Protein AF-A0A524JC34-F1 (afdb_monomer_lite)

Radius of gyration: 16.38 Å; chains: 1; bounding box: 40×39×38 Å

Secondary structure (DSSP, 8-state):
---SSS-EEEEETTS-EEEEEETTEESB-TT--B--EEESEEEE-TT--EEEE-PPPP-PPPTTSSSEEEEEEESSGGGSSSTT-SSS-SSEEEEEEPPTTSSPP--S---

pLDDT: mean 93.24, std 6.38, range [59.12, 97.94]

Structure (mmCIF, N/CA/C/O backbone):
data_AF-A0A524JC34-F1
#
_entry.id   AF-A0A524JC34-F1
#
loop_
_atom_site.group_PDB
_atom_site.id
_atom_site.type_symbol
_atom_site.label_atom_id
_atom_site.label_alt_id
_atom_site.label_comp_id
_atom_site.label_asym_id
_atom_site.label_entity_id
_atom_site.label_seq_id
_atom_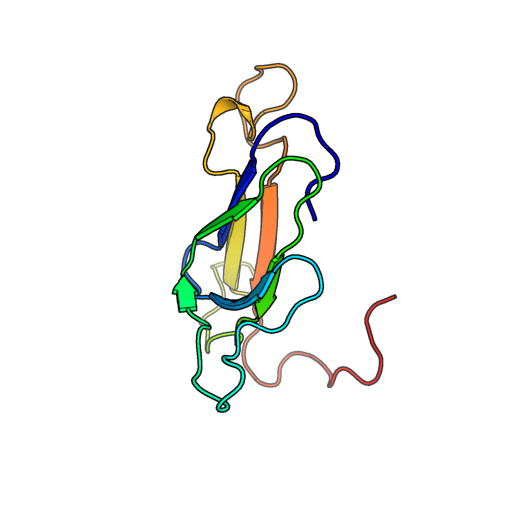site.pdbx_PDB_ins_code
_atom_site.Cartn_x
_atom_site.Cartn_y
_atom_site.Cartn_z
_atom_site.occupancy
_atom_site.B_iso_or_equiv
_atom_site.auth_seq_id
_atom_site.auth_comp_id
_atom_site.auth_asym_id
_atom_site.auth_atom_id
_atom_site.pdbx_PDB_model_num
ATOM 1 N N . MET A 1 1 ? 1.708 3.948 9.372 1.00 92.56 1 MET A N 1
ATOM 2 C CA . MET A 1 1 ? 1.751 5.054 10.356 1.00 92.56 1 MET A CA 1
ATOM 3 C C . MET A 1 1 ? 2.543 6.208 9.768 1.00 92.56 1 MET A C 1
ATOM 5 O O . MET A 1 1 ? 3.550 5.948 9.116 1.00 92.56 1 MET A O 1
ATOM 9 N N . ASN A 1 2 ? 2.094 7.446 9.966 1.00 95.88 2 ASN A N 1
ATOM 10 C CA . ASN A 1 2 ? 2.808 8.636 9.513 1.00 95.88 2 ASN A CA 1
ATOM 11 C C . ASN A 1 2 ? 3.506 9.328 10.691 1.00 95.88 2 ASN A C 1
ATOM 13 O O . ASN A 1 2 ? 2.864 9.901 11.564 1.00 95.88 2 ASN A O 1
ATOM 17 N N . LEU A 1 3 ? 4.837 9.276 10.684 1.00 95.81 3 LEU A N 1
ATOM 18 C CA . LEU A 1 3 ? 5.699 9.902 11.694 1.00 95.81 3 LEU A CA 1
ATOM 19 C C . LEU A 1 3 ? 6.262 11.260 11.239 1.00 95.81 3 LEU A C 1
ATOM 21 O O . LEU A 1 3 ? 7.097 11.847 11.922 1.00 95.81 3 LEU A O 1
ATOM 25 N N . GLY A 1 4 ? 5.864 11.729 10.055 1.00 94.56 4 GLY A N 1
ATOM 26 C CA . GLY A 1 4 ? 6.260 13.023 9.515 1.00 94.56 4 GLY A CA 1
ATOM 27 C C . GLY A 1 4 ? 5.372 14.167 10.004 1.00 94.56 4 GLY A C 1
ATOM 28 O O . GLY A 1 4 ? 4.511 14.002 10.862 1.00 94.56 4 GLY A O 1
ATOM 29 N N . PHE A 1 5 ? 5.580 15.341 9.410 1.00 95.12 5 PHE A N 1
ATOM 30 C CA . PHE A 1 5 ? 4.847 16.579 9.707 1.00 95.12 5 PHE A CA 1
ATOM 31 C C . PHE A 1 5 ? 3.878 16.994 8.587 1.00 95.12 5 PHE A C 1
ATOM 33 O O . PHE A 1 5 ? 3.209 18.017 8.693 1.00 95.12 5 PHE A O 1
ATOM 40 N N . GLU A 1 6 ? 3.786 16.201 7.517 1.00 94.56 6 GLU A N 1
ATOM 41 C CA . GLU A 1 6 ? 2.869 16.424 6.398 1.00 94.56 6 GLU A CA 1
ATOM 42 C C . GLU A 1 6 ? 1.998 15.196 6.157 1.00 94.56 6 GLU A C 1
ATOM 44 O O . GLU A 1 6 ? 2.436 14.063 6.381 1.00 94.56 6 GLU A O 1
ATOM 49 N N . GLU A 1 7 ? 0.793 15.417 5.639 1.00 96.19 7 GLU A N 1
ATOM 50 C CA . GLU A 1 7 ? -0.087 14.344 5.183 1.00 96.19 7 GLU A CA 1
ATOM 51 C C . GLU A 1 7 ? 0.572 13.535 4.058 1.00 96.19 7 GLU A C 1
ATOM 53 O O . GLU A 1 7 ? 1.153 14.086 3.119 1.00 96.19 7 GLU A O 1
ATOM 58 N N . GLN A 1 8 ? 0.461 12.210 4.145 1.00 96.81 8 GLN A N 1
ATOM 59 C CA . GLN A 1 8 ? 0.880 11.297 3.087 1.00 96.81 8 GLN A CA 1
ATOM 60 C C . GLN A 1 8 ? -0.341 10.562 2.538 1.00 96.81 8 GLN A C 1
ATOM 62 O O . GLN A 1 8 ? -1.174 10.072 3.297 1.00 96.81 8 GLN A O 1
ATOM 67 N N . THR A 1 9 ? -0.441 10.462 1.213 1.00 97.12 9 THR A N 1
ATOM 68 C CA . THR A 1 9 ? -1.520 9.730 0.540 1.00 97.12 9 THR A CA 1
ATOM 69 C C . THR A 1 9 ? -0.924 8.538 -0.193 1.00 97.12 9 THR A C 1
ATOM 71 O O . THR A 1 9 ? -0.380 8.686 -1.285 1.00 97.12 9 THR A O 1
ATOM 74 N N . MET A 1 10 ? -1.014 7.355 0.407 1.00 97.31 10 MET A N 1
ATOM 75 C CA . MET A 1 10 ? -0.440 6.115 -0.118 1.00 97.31 10 MET A CA 1
ATOM 76 C C . MET A 1 10 ? -1.452 5.384 -0.997 1.00 97.31 10 MET A C 1
ATOM 78 O O . MET A 1 10 ? -2.616 5.269 -0.622 1.00 97.31 10 MET A O 1
ATOM 82 N N . ARG A 1 11 ? -1.023 4.863 -2.148 1.00 97.38 11 ARG A N 1
ATOM 83 C CA . ARG A 1 11 ? -1.860 4.102 -3.080 1.00 97.38 11 ARG A CA 1
ATOM 84 C C . ARG A 1 11 ? -1.215 2.780 -3.463 1.00 97.38 11 ARG A C 1
ATOM 86 O O . ARG A 1 11 ? -0.065 2.775 -3.897 1.00 97.38 11 ARG A O 1
ATOM 93 N N . LEU A 1 12 ? -1.986 1.698 -3.386 1.00 97.75 12 LEU A N 1
ATOM 94 C CA . LEU A 1 12 ? -1.663 0.400 -3.974 1.00 97.75 12 LEU A CA 1
ATOM 95 C C . LEU A 1 12 ? -2.397 0.271 -5.311 1.00 97.75 12 LEU A C 1
ATOM 97 O O . LEU A 1 12 ? -3.603 0.052 -5.358 1.00 97.75 12 LEU A O 1
ATOM 101 N N . THR A 1 13 ? -1.694 0.449 -6.425 1.00 95.50 13 THR A N 1
ATOM 102 C CA . THR A 1 13 ? -2.359 0.423 -7.737 1.00 95.50 13 THR A CA 1
ATOM 103 C C . THR A 1 13 ? -2.658 -1.001 -8.172 1.00 95.50 13 THR A C 1
ATOM 105 O O . THR A 1 13 ? -1.759 -1.832 -8.222 1.00 95.50 13 THR A O 1
ATOM 108 N N . GLY A 1 14 ? -3.913 -1.258 -8.546 1.00 94.38 14 GLY A N 1
ATOM 109 C CA . GLY A 1 14 ? -4.357 -2.530 -9.124 1.00 94.38 14 GLY A CA 1
ATOM 110 C C . GLY A 1 14 ? -4.889 -3.553 -8.119 1.00 94.38 14 GLY A C 1
ATOM 111 O O . GLY A 1 14 ? -5.460 -4.549 -8.555 1.00 94.38 14 GLY A O 1
ATOM 112 N N . ILE A 1 15 ? -4.762 -3.308 -6.810 1.00 96.06 15 ILE A N 1
ATOM 113 C CA . ILE A 1 15 ? -5.320 -4.169 -5.760 1.00 96.06 15 ILE A CA 1
ATOM 114 C C . ILE A 1 15 ? -6.108 -3.293 -4.775 1.00 96.06 15 ILE A C 1
ATOM 116 O O . ILE A 1 15 ? -5.513 -2.415 -4.146 1.00 96.06 15 ILE A O 1
ATOM 120 N N . PRO A 1 16 ? -7.430 -3.497 -4.624 1.00 96.62 16 PRO A N 1
ATOM 121 C CA . PRO A 1 16 ? -8.193 -2.799 -3.602 1.00 96.62 16 PRO A CA 1
ATOM 122 C C . PRO A 1 16 ? -7.773 -3.280 -2.208 1.00 96.62 16 PRO A C 1
ATOM 124 O O . PRO A 1 16 ? -7.581 -4.473 -1.976 1.00 96.62 16 PRO A O 1
ATOM 127 N N . MET A 1 17 ? -7.666 -2.347 -1.270 1.00 97.88 17 MET A N 1
ATOM 128 C CA . MET A 1 17 ? -7.379 -2.618 0.133 1.00 97.88 17 MET A CA 1
ATOM 129 C C . MET A 1 17 ? -8.635 -2.399 0.974 1.00 97.88 17 MET A C 1
ATOM 131 O O . MET A 1 17 ? -9.397 -1.457 0.770 1.00 97.88 17 MET A O 1
ATOM 135 N N . HIS A 1 18 ? -8.833 -3.256 1.960 1.00 97.94 18 HIS A N 1
ATOM 136 C CA . HIS A 1 18 ? -9.822 -3.120 3.012 1.00 97.94 18 HIS A CA 1
ATOM 137 C C . HIS A 1 18 ? -9.218 -2.332 4.170 1.00 97.94 18 HIS A C 1
ATOM 139 O O . HIS A 1 18 ? -8.396 -2.846 4.925 1.00 97.94 18 HIS A O 1
ATOM 145 N N . LEU A 1 19 ? -9.592 -1.061 4.290 1.00 97.62 19 LEU A N 1
ATOM 146 C CA . LEU A 1 19 ? -9.228 -0.219 5.422 1.00 97.62 19 LEU A CA 1
ATOM 147 C C . LEU A 1 19 ? -10.080 -0.632 6.624 1.00 97.62 19 LEU A C 1
ATOM 149 O O . LEU A 1 19 ? -11.288 -0.391 6.629 1.00 97.62 19 LEU A O 1
ATOM 153 N N . VAL A 1 20 ? -9.445 -1.244 7.622 1.00 97.81 20 VAL A N 1
ATOM 154 C CA . VAL A 1 20 ? -10.106 -1.876 8.775 1.00 97.81 20 VAL A CA 1
ATOM 155 C C . VAL A 1 20 ? -9.868 -1.141 10.088 1.00 97.81 20 VAL A C 1
ATOM 157 O O . VAL A 1 20 ? -10.653 -1.306 11.018 1.00 97.81 20 VAL A O 1
ATOM 160 N N . GLY A 1 21 ? -8.822 -0.322 10.181 1.00 97.12 21 GLY A N 1
ATOM 161 C CA . GLY A 1 21 ? -8.467 0.375 11.413 1.00 97.12 21 GLY A CA 1
ATOM 162 C C . GLY A 1 21 ? -7.904 1.766 11.162 1.00 97.12 21 GLY A C 1
ATOM 163 O O . GLY A 1 21 ? -7.261 2.015 10.139 1.00 97.12 21 GLY A O 1
ATOM 164 N N . ARG A 1 22 ? -8.145 2.669 12.112 1.00 96.56 22 ARG A N 1
ATOM 165 C CA . ARG A 1 22 ? -7.479 3.971 12.216 1.00 96.56 22 ARG A CA 1
ATOM 166 C C . ARG A 1 22 ? -7.175 4.292 13.668 1.00 96.56 22 ARG A C 1
ATOM 168 O O . ARG A 1 22 ? -8.000 4.021 14.533 1.00 96.56 22 ARG A O 1
ATOM 175 N N . ASP A 1 23 ? -5.995 4.850 13.918 1.00 94.62 23 ASP A N 1
ATOM 176 C CA . ASP A 1 23 ? -5.560 5.321 15.241 1.00 94.62 23 ASP A CA 1
ATOM 177 C C . ASP A 1 23 ? -5.784 4.285 16.349 1.00 94.62 23 ASP A C 1
ATOM 179 O O . ASP A 1 23 ? -6.445 4.531 17.358 1.00 94.62 23 ASP A O 1
ATOM 183 N N . ALA A 1 24 ? -5.261 3.077 16.104 1.00 92.38 24 ALA A N 1
ATOM 184 C CA . ALA A 1 24 ? -5.394 1.900 16.968 1.00 92.38 24 ALA A CA 1
ATOM 185 C C . ALA A 1 24 ? -6.849 1.489 17.292 1.00 92.38 24 ALA A C 1
ATOM 187 O O . ALA A 1 24 ? -7.095 0.738 18.236 1.00 92.38 24 ALA A O 1
ATOM 188 N N . THR A 1 25 ? -7.819 1.955 16.503 1.00 94.06 25 THR A N 1
ATOM 189 C CA . THR A 1 25 ? -9.244 1.667 16.667 1.00 94.06 25 THR A CA 1
ATOM 190 C C . THR A 1 25 ? -9.771 0.918 15.450 1.00 94.06 25 THR A C 1
ATOM 192 O O . THR A 1 25 ? -9.581 1.340 14.308 1.00 94.06 25 THR A O 1
ATOM 195 N N . LEU A 1 26 ? -10.469 -0.195 15.689 1.00 95.44 26 LEU A N 1
ATOM 196 C CA . LEU A 1 26 ? -11.170 -0.925 14.634 1.00 95.44 26 LEU A CA 1
ATOM 197 C C . LEU A 1 26 ? -12.313 -0.061 14.082 1.00 95.44 26 LEU A C 1
ATOM 199 O O . LEU A 1 26 ? -13.087 0.508 14.852 1.00 95.44 26 LEU A O 1
ATOM 203 N N . LEU A 1 27 ? -12.465 -0.013 12.760 1.00 95.25 27 LEU A N 1
ATOM 204 C CA . LEU A 1 27 ? -13.559 0.682 12.080 1.00 95.25 27 LEU A CA 1
ATOM 205 C C . LEU A 1 27 ? -14.863 -0.112 12.208 1.00 95.25 27 LEU A C 1
ATOM 207 O O . LEU A 1 27 ? -15.374 -0.700 11.257 1.00 95.25 27 LEU A O 1
ATOM 211 N N . LYS A 1 28 ? -15.397 -0.138 13.425 1.00 96.31 28 LYS A N 1
ATOM 212 C CA . LYS A 1 28 ? -16.633 -0.815 13.791 1.00 96.31 28 LYS A CA 1
ATOM 213 C C . LYS A 1 28 ? -17.407 0.043 14.787 1.00 96.31 28 LYS A C 1
ATOM 215 O O . LYS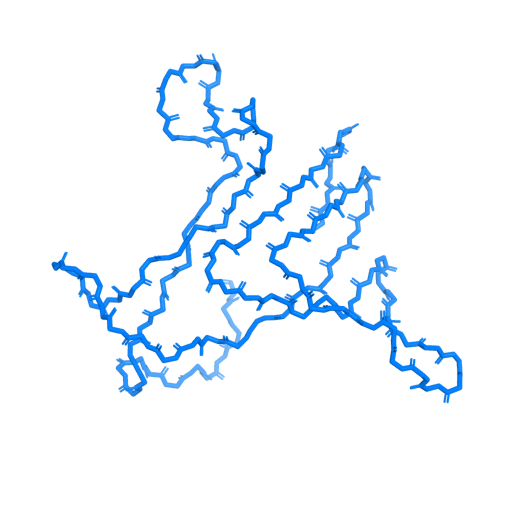 A 1 28 ? -16.850 0.525 15.772 1.00 96.31 28 LYS A O 1
ATOM 220 N N . GLY A 1 29 ? -18.693 0.236 14.523 1.00 92.00 29 GLY A N 1
ATOM 221 C CA . GLY A 1 29 ? -19.619 0.923 15.411 1.00 92.00 29 GLY A CA 1
ATOM 222 C C . GLY A 1 29 ? -19.788 0.187 16.740 1.00 92.00 29 GLY A C 1
ATOM 223 O O . GLY A 1 29 ? -19.519 -1.009 16.859 1.00 92.00 29 GLY A O 1
ATOM 224 N N . ARG A 1 30 ? -20.273 0.897 17.763 1.00 91.81 30 ARG A N 1
ATOM 225 C CA . ARG A 1 30 ? -20.547 0.307 19.090 1.00 91.81 30 ARG A CA 1
ATOM 226 C C . ARG A 1 30 ? -21.599 -0.806 19.048 1.00 91.81 30 ARG A C 1
ATOM 228 O O . ARG A 1 30 ? -21.603 -1.677 19.907 1.00 91.81 30 ARG A O 1
ATOM 235 N N . ASP A 1 31 ? -22.481 -0.748 18.061 1.00 94.94 31 ASP A N 1
ATOM 236 C CA . ASP A 1 31 ? -23.524 -1.724 17.746 1.00 94.94 31 ASP A CA 1
ATOM 237 C C . ASP A 1 31 ? -23.028 -2.876 16.851 1.00 94.94 31 ASP A C 1
ATOM 239 O O . ASP A 1 31 ? -23.801 -3.763 16.502 1.00 94.94 31 ASP A O 1
ATOM 243 N N . GLY A 1 32 ? -21.745 -2.875 16.480 1.00 93.50 32 GLY A N 1
ATOM 244 C CA . GLY A 1 32 ? -21.158 -3.851 15.570 1.00 93.50 32 GLY A CA 1
ATOM 245 C C . GLY A 1 32 ? -21.274 -3.489 14.089 1.00 93.50 32 GLY A C 1
ATOM 246 O O . GLY A 1 32 ? -20.787 -4.266 13.268 1.00 93.50 32 GLY A O 1
ATOM 247 N N . THR A 1 33 ? -21.857 -2.334 13.744 1.00 96.50 33 THR A N 1
ATOM 248 C CA . THR A 1 33 ? -21.943 -1.855 12.357 1.00 96.50 33 THR A CA 1
ATOM 249 C C . THR A 1 33 ? -20.551 -1.760 11.742 1.00 96.50 33 THR A C 1
ATOM 251 O O . THR A 1 33 ? -19.637 -1.193 12.340 1.00 96.50 33 THR A O 1
ATOM 254 N N . ASP A 1 34 ? -20.377 -2.318 10.549 1.00 95.69 34 ASP A N 1
ATOM 255 C CA . ASP A 1 34 ? -19.110 -2.244 9.831 1.00 95.69 34 ASP A CA 1
ATOM 256 C C . ASP A 1 34 ? -18.907 -0.832 9.259 1.00 95.69 34 ASP A C 1
ATOM 258 O O . ASP A 1 34 ? -19.727 -0.346 8.480 1.00 95.69 34 ASP A O 1
ATOM 262 N N . LEU A 1 35 ? -17.834 -0.161 9.683 1.00 96.69 35 LEU A N 1
ATOM 263 C CA . LEU A 1 35 ? -17.444 1.175 9.218 1.00 96.69 35 LEU A CA 1
ATOM 264 C C . LEU A 1 35 ? -16.171 1.129 8.363 1.00 96.69 35 LEU A C 1
ATOM 266 O O . LEU A 1 35 ? -15.608 2.172 8.020 1.00 96.69 35 LEU A O 1
ATOM 270 N N . SER A 1 36 ? -15.683 -0.071 8.060 1.00 97.00 36 SER A N 1
ATOM 271 C CA . SER A 1 36 ? -14.547 -0.276 7.178 1.00 97.00 36 SER A CA 1
ATOM 272 C C . SER A 1 36 ? -14.881 0.128 5.739 1.00 97.00 36 SER A C 1
ATOM 274 O O . SER A 1 36 ? -16.039 0.304 5.355 1.00 97.00 36 SER A O 1
ATOM 276 N N . SER A 1 37 ? -13.851 0.315 4.917 1.00 96.62 37 SER A N 1
ATOM 277 C CA . SER A 1 37 ? -14.042 0.706 3.517 1.00 96.62 37 SER A CA 1
ATOM 278 C C . SER A 1 37 ? -13.069 -0.007 2.593 1.00 96.62 37 SER A C 1
ATOM 280 O O . SER A 1 37 ? -11.948 -0.329 2.981 1.00 96.62 37 SER A O 1
ATOM 282 N N . ILE A 1 38 ? -13.500 -0.247 1.355 1.00 97.62 38 ILE A N 1
ATOM 283 C CA . ILE A 1 38 ? -12.638 -0.755 0.290 1.00 97.62 38 ILE A CA 1
ATOM 284 C C . ILE A 1 38 ? -12.108 0.436 -0.510 1.00 97.62 38 ILE A C 1
ATOM 286 O O . ILE A 1 38 ? -12.882 1.214 -1.065 1.00 97.62 38 ILE A O 1
ATOM 290 N N . THR A 1 39 ? -10.790 0.587 -0.568 1.00 96.94 39 THR A N 1
ATOM 291 C CA . THR A 1 39 ? -10.101 1.682 -1.255 1.00 96.94 39 THR A CA 1
ATOM 292 C C . THR A 1 39 ? -8.732 1.228 -1.746 1.00 96.94 39 THR A C 1
ATOM 294 O O . THR A 1 39 ? -8.083 0.393 -1.130 1.00 96.94 39 THR A O 1
ATOM 297 N N . ASP A 1 40 ? -8.245 1.790 -2.845 1.00 96.50 40 ASP A N 1
ATOM 298 C CA . ASP A 1 40 ? -6.858 1.593 -3.281 1.00 96.50 40 ASP A CA 1
ATOM 299 C C . ASP A 1 40 ? -5.909 2.663 -2.717 1.00 96.50 40 ASP A C 1
ATOM 301 O O . ASP A 1 40 ? -4.695 2.567 -2.883 1.00 96.50 40 ASP A O 1
ATOM 305 N N . THR A 1 41 ? -6.461 3.684 -2.054 1.00 96.75 41 THR A N 1
ATOM 306 C CA . THR A 1 41 ? -5.745 4.868 -1.585 1.00 96.75 41 THR A CA 1
ATOM 307 C C . THR A 1 41 ? -6.098 5.186 -0.132 1.00 96.75 41 THR A C 1
ATOM 309 O O . THR A 1 41 ? -7.274 5.242 0.233 1.00 96.75 41 THR A O 1
ATOM 312 N N . VAL A 1 42 ? -5.084 5.462 0.688 1.00 96.88 42 VAL A N 1
ATOM 313 C CA . VAL A 1 42 ? -5.211 5.816 2.106 1.00 96.88 42 VAL A CA 1
ATOM 314 C C . VAL A 1 42 ? -4.423 7.096 2.387 1.00 96.88 42 VAL A C 1
ATOM 316 O O . VAL A 1 42 ? -3.204 7.133 2.216 1.00 96.88 42 VAL A O 1
ATOM 319 N N . SER A 1 43 ? -5.125 8.137 2.831 1.00 96.75 43 SER A N 1
ATOM 320 C CA . SER A 1 43 ? -4.525 9.362 3.375 1.00 96.75 43 SER A CA 1
ATOM 321 C C . SER A 1 43 ? -4.300 9.209 4.878 1.00 96.75 43 SER A C 1
ATOM 323 O O . SER A 1 43 ? -5.158 8.657 5.573 1.00 96.75 43 SER A O 1
ATOM 325 N N . ILE A 1 44 ? -3.129 9.648 5.343 1.00 96.94 44 ILE A N 1
ATOM 326 C CA . ILE A 1 44 ? -2.668 9.539 6.730 1.00 96.94 44 ILE A CA 1
ATOM 327 C C . ILE A 1 44 ? -2.026 10.874 7.126 1.00 96.94 44 ILE A C 1
ATOM 329 O O . ILE A 1 44 ? -0.966 11.244 6.601 1.00 96.94 44 ILE A O 1
ATOM 333 N N . GLY A 1 45 ? -2.659 11.599 8.044 1.00 97.25 45 GLY A N 1
ATOM 334 C CA . GLY A 1 45 ? -2.162 12.850 8.610 1.00 97.25 45 GLY A CA 1
ATOM 335 C C . GLY A 1 45 ? -0.966 12.653 9.553 1.00 97.25 45 GLY A C 1
ATOM 336 O O . GLY A 1 45 ? -0.610 11.520 9.881 1.00 97.25 45 GLY A O 1
ATOM 337 N N . PRO A 1 46 ? -0.297 13.737 9.981 1.00 97.12 46 PRO A N 1
ATOM 338 C CA . PRO A 1 46 ? 0.797 13.664 10.951 1.00 97.12 46 PRO A CA 1
ATOM 339 C C . PRO A 1 46 ? 0.360 13.003 12.266 1.00 97.12 46 PRO A C 1
ATOM 341 O O . PRO A 1 46 ? -0.608 13.439 12.882 1.00 97.12 46 PRO A O 1
ATOM 344 N N . GLY A 1 47 ? 1.077 11.968 12.710 1.00 96.44 47 GLY A N 1
ATOM 345 C CA . GLY A 1 47 ? 0.761 11.227 13.937 1.00 96.44 47 GLY A CA 1
ATOM 346 C C . GLY A 1 47 ? -0.358 10.190 13.797 1.00 96.44 47 GLY A C 1
ATOM 347 O O . GLY A 1 47 ? -0.575 9.417 14.727 1.00 96.44 47 GLY A O 1
ATOM 348 N N . GLU A 1 48 ? -1.026 10.124 12.644 1.00 97.50 48 GLU A N 1
ATOM 349 C CA . GLU A 1 48 ? -2.095 9.159 12.404 1.00 97.50 48 GLU A CA 1
ATOM 350 C C . GLU A 1 48 ? -1.555 7.779 11.994 1.00 97.50 48 GLU A C 1
ATOM 352 O O . GLU A 1 48 ? -0.450 7.594 11.449 1.00 97.50 48 GLU A O 1
ATOM 357 N N . SER A 1 49 ? -2.391 6.770 12.211 1.00 97.12 49 SER A N 1
ATOM 358 C CA . SER A 1 49 ? -2.169 5.405 11.748 1.00 97.12 49 SER A CA 1
ATOM 359 C C . SER A 1 49 ? -3.402 4.846 11.050 1.00 97.12 49 SER A C 1
ATOM 361 O O . SER A 1 49 ? -4.537 5.223 11.330 1.00 97.12 49 SER A O 1
ATOM 363 N N . ALA A 1 50 ? -3.161 3.939 10.112 1.00 97.25 50 ALA A N 1
ATOM 364 C CA . ALA A 1 50 ? -4.195 3.257 9.361 1.00 97.25 50 ALA A CA 1
ATOM 365 C C . ALA A 1 50 ? -3.760 1.811 9.141 1.00 97.25 50 ALA A C 1
ATOM 367 O O . ALA A 1 50 ? -2.610 1.575 8.757 1.00 97.25 50 ALA A O 1
ATOM 368 N N . ASP A 1 51 ? -4.698 0.891 9.341 1.00 97.25 51 ASP A N 1
ATOM 369 C CA . ASP A 1 51 ? -4.525 -0.533 9.090 1.00 97.25 51 ASP A CA 1
ATOM 370 C C . ASP A 1 51 ? -5.373 -0.915 7.880 1.00 97.25 51 ASP A C 1
ATOM 372 O O . ASP A 1 51 ? -6.603 -0.795 7.893 1.00 97.25 51 ASP A O 1
ATOM 376 N N . ALA A 1 52 ? -4.701 -1.352 6.817 1.00 96.75 52 ALA A N 1
ATOM 377 C CA . ALA A 1 52 ? -5.323 -1.765 5.571 1.00 96.75 52 ALA A CA 1
ATOM 378 C C . ALA A 1 52 ? -4.852 -3.172 5.201 1.00 96.75 52 ALA A C 1
ATOM 380 O O . ALA A 1 52 ? -3.660 -3.473 5.247 1.00 96.75 52 ALA A O 1
ATOM 381 N N . ILE A 1 53 ? -5.798 -4.028 4.832 1.00 96.69 53 ILE A N 1
ATOM 382 C CA . ILE A 1 53 ? -5.563 -5.428 4.480 1.00 96.69 53 ILE A CA 1
ATOM 383 C C . ILE A 1 53 ? -5.945 -5.609 3.018 1.00 96.69 53 ILE A C 1
ATOM 385 O O . ILE A 1 53 ? -6.990 -5.136 2.592 1.00 96.69 53 ILE A O 1
ATOM 389 N N . PHE A 1 54 ? -5.143 -6.319 2.238 1.00 96.50 54 PHE A N 1
ATOM 390 C CA . PHE A 1 54 ? -5.563 -6.771 0.917 1.00 96.50 54 PHE A CA 1
ATOM 391 C C . PHE A 1 54 ? -5.423 -8.283 0.820 1.00 96.50 54 PHE A C 1
ATOM 393 O O . PHE A 1 54 ? -4.573 -8.890 1.470 1.00 96.50 54 PHE A O 1
ATOM 400 N N . VAL A 1 55 ? -6.261 -8.882 -0.018 1.00 95.38 55 VAL A N 1
ATOM 401 C CA . VAL A 1 55 ? -6.102 -10.273 -0.433 1.00 95.38 55 VAL A CA 1
ATOM 402 C C . VAL A 1 55 ? -5.312 -10.259 -1.731 1.00 95.38 55 VAL A C 1
ATOM 404 O O . VAL A 1 55 ? -5.677 -9.550 -2.671 1.00 95.38 55 VAL A O 1
ATOM 407 N N . ALA A 1 56 ? -4.207 -11.002 -1.773 1.00 94.06 56 ALA A N 1
ATOM 408 C CA . ALA A 1 56 ? -3.422 -11.140 -2.990 1.00 94.06 56 ALA A CA 1
ATOM 409 C C . ALA A 1 56 ? -4.301 -11.766 -4.093 1.00 94.06 56 ALA A C 1
ATOM 411 O O . ALA A 1 56 ? -4.869 -12.836 -3.863 1.00 94.06 56 ALA A O 1
ATOM 412 N N . PRO A 1 57 ? -4.468 -11.108 -5.255 1.00 94.75 57 PRO A N 1
ATOM 413 C CA . PRO A 1 57 ? -5.296 -11.646 -6.325 1.00 94.75 57 PRO A CA 1
ATOM 414 C C . PRO A 1 57 ? -4.594 -12.808 -7.032 1.00 94.75 57 PRO A C 1
ATOM 416 O O . PRO A 1 57 ? -3.368 -12.920 -6.998 1.00 94.75 57 PRO A O 1
ATOM 419 N N . ASP A 1 58 ? -5.363 -13.613 -7.762 1.00 95.12 58 ASP A N 1
ATOM 420 C CA . ASP A 1 58 ? -4.792 -14.514 -8.761 1.00 95.12 58 ASP A CA 1
ATOM 421 C C . ASP A 1 58 ? -4.145 -13.695 -9.884 1.00 95.12 58 ASP A C 1
ATOM 423 O O . ASP A 1 58 ? -4.737 -12.753 -10.424 1.00 95.12 58 ASP A O 1
ATOM 427 N N . VAL A 1 59 ? -2.908 -14.042 -10.243 1.00 96.06 59 VAL A N 1
ATOM 428 C CA . VAL A 1 59 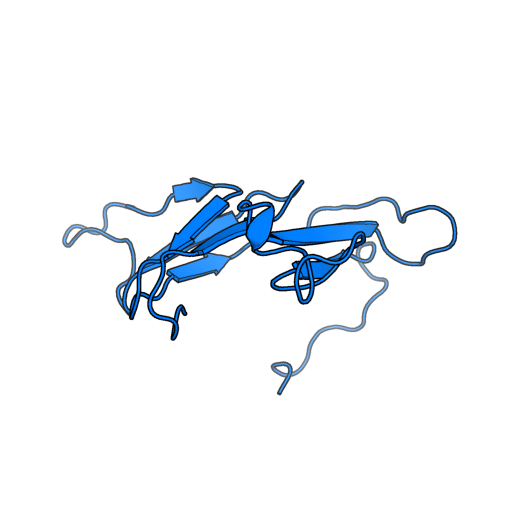? -2.112 -13.269 -11.200 1.00 96.06 59 VAL A CA 1
ATOM 429 C C . VAL A 1 59 ? -1.433 -14.140 -12.243 1.00 96.06 59 VAL A C 1
ATOM 431 O O . VAL A 1 59 ? -0.979 -15.250 -11.978 1.00 96.06 59 VAL A O 1
ATOM 434 N N . THR A 1 60 ? -1.294 -13.574 -13.438 1.00 96.00 60 THR A N 1
ATOM 435 C CA . THR A 1 60 ? -0.295 -14.006 -14.417 1.00 96.00 60 THR A CA 1
ATOM 436 C C . THR A 1 60 ? 0.982 -13.195 -14.187 1.00 96.00 60 THR A C 1
ATOM 438 O O . THR A 1 60 ? 0.870 -11.967 -14.111 1.00 96.00 60 THR A O 1
ATOM 441 N N . PRO A 1 61 ? 2.162 -13.831 -14.062 1.00 96.88 61 PRO A N 1
ATOM 442 C CA . PRO A 1 61 ? 3.424 -13.121 -13.891 1.00 96.88 61 PRO A CA 1
ATOM 443 C C . PRO A 1 61 ? 3.723 -12.142 -15.026 1.00 96.88 61 PRO A C 1
ATOM 445 O O . PRO A 1 61 ? 3.346 -12.375 -16.177 1.00 96.88 61 PRO A O 1
ATOM 448 N N . ASP A 1 62 ? 4.444 -11.072 -14.702 1.00 95.94 62 ASP A N 1
ATOM 449 C CA . ASP A 1 62 ? 4.971 -10.162 -15.714 1.00 95.94 62 ASP A CA 1
ATOM 450 C C . ASP A 1 62 ? 6.088 -10.850 -16.516 1.00 95.94 62 ASP A C 1
ATOM 452 O O . ASP A 1 62 ? 6.791 -11.735 -16.021 1.00 95.94 62 ASP A O 1
ATOM 456 N N . ALA A 1 63 ? 6.271 -10.442 -17.774 1.00 95.38 63 ALA A N 1
ATOM 457 C CA . ALA A 1 63 ? 7.266 -11.050 -18.652 1.00 95.38 63 ALA A CA 1
ATOM 458 C C . ALA A 1 63 ? 8.679 -10.982 -18.042 1.00 95.38 63 ALA A C 1
ATOM 460 O O . ALA A 1 63 ? 9.176 -9.905 -17.716 1.00 95.38 63 ALA A O 1
ATOM 461 N N . GLY A 1 64 ? 9.329 -12.143 -17.918 1.00 93.56 64 GLY A N 1
ATOM 462 C CA . GLY A 1 64 ? 10.672 -12.265 -17.345 1.00 93.56 64 GLY A CA 1
ATOM 463 C C . GLY A 1 64 ? 10.723 -12.361 -15.815 1.00 93.56 64 GLY A C 1
ATOM 464 O O . GLY A 1 64 ? 11.817 -12.492 -15.270 1.00 93.56 64 GLY A O 1
ATOM 465 N N . PHE A 1 65 ? 9.579 -12.352 -15.125 1.00 94.06 65 PHE A N 1
ATOM 466 C CA . PHE A 1 65 ? 9.489 -12.498 -13.671 1.00 94.06 65 PHE A CA 1
ATOM 467 C C . PHE A 1 65 ? 8.673 -13.738 -13.276 1.00 94.06 65 PHE A C 1
ATOM 469 O O . PHE A 1 65 ? 7.830 -14.222 -14.027 1.00 94.06 65 PHE A O 1
ATOM 476 N N . GLY A 1 66 ? 8.911 -14.253 -12.065 1.00 95.56 66 GLY A N 1
ATOM 477 C CA . GLY A 1 66 ? 8.089 -15.309 -11.450 1.00 95.56 66 GLY A CA 1
ATOM 478 C C . GLY A 1 66 ? 6.841 -14.784 -10.728 1.00 95.56 66 GLY A C 1
ATOM 479 O O . GLY A 1 66 ? 6.118 -15.555 -10.104 1.00 95.56 66 GLY A O 1
ATOM 480 N N . TYR A 1 67 ? 6.606 -13.473 -10.785 1.00 96.69 67 TYR A N 1
ATOM 481 C CA . TYR A 1 67 ? 5.564 -12.756 -10.058 1.00 96.69 67 TYR A CA 1
ATOM 482 C C . TYR A 1 67 ? 4.963 -11.648 -10.926 1.00 96.69 67 TYR A C 1
ATOM 484 O O . TYR A 1 67 ? 5.535 -11.246 -11.940 1.00 96.69 67 TYR A O 1
ATOM 492 N N . LYS A 1 68 ? 3.811 -11.129 -10.502 1.00 97.44 68 LYS A N 1
ATOM 493 C CA . LYS A 1 68 ? 3.232 -9.881 -10.994 1.00 97.44 68 LYS A CA 1
ATOM 494 C C . LYS A 1 68 ? 3.566 -8.740 -10.043 1.00 97.44 68 LYS A C 1
ATOM 496 O O . LYS A 1 68 ? 3.430 -8.881 -8.824 1.00 97.44 68 LYS A O 1
ATOM 501 N N . LYS A 1 69 ? 4.011 -7.617 -10.595 1.00 96.62 69 LYS A N 1
ATOM 502 C CA . LYS A 1 69 ? 4.423 -6.432 -9.850 1.00 96.62 69 LYS A CA 1
ATOM 503 C C . LYS A 1 69 ? 3.268 -5.441 -9.713 1.00 96.62 69 LYS A C 1
ATOM 505 O O . LYS A 1 69 ? 2.636 -5.058 -10.694 1.00 96.62 69 LYS A O 1
ATOM 510 N N . PHE A 1 70 ? 3.057 -4.960 -8.495 1.00 96.81 70 PHE A N 1
ATOM 511 C CA . PHE A 1 70 ? 2.164 -3.846 -8.186 1.00 96.81 70 PHE A CA 1
ATOM 512 C C . PHE A 1 70 ? 2.936 -2.769 -7.431 1.00 96.81 70 PHE A C 1
ATOM 514 O O . PHE A 1 70 ? 3.865 -3.074 -6.687 1.00 96.81 7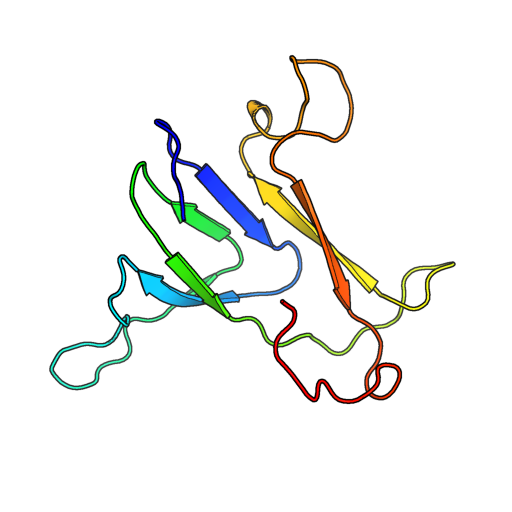0 PHE A O 1
ATOM 521 N N . PHE A 1 71 ? 2.553 -1.506 -7.598 1.00 96.12 71 PHE A N 1
ATOM 522 C CA . PHE A 1 71 ? 3.207 -0.398 -6.904 1.00 96.12 71 PHE A CA 1
ATOM 523 C C . PHE A 1 71 ? 2.398 0.053 -5.696 1.00 96.12 71 PHE A C 1
ATOM 525 O O . PHE A 1 71 ? 1.207 0.351 -5.823 1.00 96.12 71 PHE A O 1
ATOM 532 N N . LEU A 1 72 ? 3.085 0.177 -4.560 1.00 96.38 72 LEU A N 1
ATOM 533 C CA . LEU A 1 72 ? 2.626 0.901 -3.381 1.00 96.38 72 LEU A CA 1
ATOM 534 C C . LEU A 1 72 ? 3.437 2.192 -3.269 1.00 96.38 72 LEU A C 1
ATOM 536 O O . LEU A 1 72 ? 4.642 2.153 -3.034 1.00 96.38 72 LEU A O 1
ATOM 540 N N . TYR A 1 73 ? 2.802 3.344 -3.453 1.00 96.62 73 TYR A N 1
ATOM 541 C CA . TYR A 1 73 ? 3.525 4.612 -3.545 1.00 96.62 73 TYR A CA 1
ATOM 542 C C . TYR A 1 73 ? 2.703 5.798 -3.059 1.00 96.62 73 TYR A C 1
ATOM 544 O O . TYR A 1 73 ? 1.477 5.733 -2.971 1.00 96.62 73 TYR A O 1
ATOM 552 N N . ASN A 1 74 ? 3.375 6.905 -2.762 1.00 96.19 74 ASN A N 1
ATOM 553 C CA . ASN A 1 74 ? 2.705 8.156 -2.449 1.00 96.19 74 ASN A CA 1
ATOM 554 C C . ASN A 1 74 ? 2.155 8.816 -3.723 1.00 96.19 74 ASN A C 1
ATOM 556 O O . ASN A 1 74 ? 2.890 9.058 -4.676 1.00 96.19 74 ASN A O 1
ATOM 560 N N . ARG A 1 75 ? 0.866 9.162 -3.747 1.00 94.25 75 ARG A N 1
ATOM 561 C CA . ARG A 1 75 ? 0.238 9.848 -4.889 1.00 94.25 75 ARG A CA 1
ATOM 562 C C . ARG A 1 75 ? 0.781 11.249 -5.153 1.00 94.25 75 ARG A C 1
ATOM 564 O O . ARG A 1 75 ? 0.589 11.760 -6.254 1.00 94.25 75 ARG A O 1
ATOM 571 N N . ASN A 1 76 ? 1.419 11.885 -4.177 1.00 90.62 76 ASN A N 1
ATOM 572 C CA . ASN A 1 76 ? 2.050 13.178 -4.371 1.00 90.62 76 ASN A CA 1
ATOM 573 C C . ASN A 1 76 ? 3.337 13.010 -5.196 1.00 90.62 76 ASN A C 1
ATOM 575 O O . ASN A 1 76 ? 4.306 12.412 -4.732 1.00 90.62 76 ASN A O 1
ATOM 579 N N . ALA A 1 77 ? 3.362 13.586 -6.402 1.00 85.88 77 ALA A N 1
ATOM 580 C CA . ALA A 1 77 ? 4.500 13.503 -7.320 1.00 85.88 77 ALA A CA 1
ATOM 581 C C . ALA A 1 77 ? 5.815 14.041 -6.715 1.00 85.88 77 ALA A C 1
ATOM 583 O O . ALA A 1 77 ? 6.897 13.551 -7.030 1.00 85.88 77 ALA A O 1
ATOM 584 N N . ASN A 1 78 ? 5.733 14.993 -5.781 1.00 87.25 78 ASN A N 1
ATOM 585 C CA . ASN A 1 78 ? 6.905 15.530 -5.083 1.00 87.25 78 ASN A CA 1
ATOM 586 C C . ASN A 1 78 ? 7.473 14.560 -4.032 1.00 87.25 78 ASN A C 1
ATOM 588 O O . ASN A 1 78 ? 8.546 14.800 -3.485 1.00 87.25 78 ASN A O 1
ATOM 592 N N . ARG A 1 79 ? 6.750 13.478 -3.719 1.00 88.25 79 ARG A N 1
ATOM 593 C CA . ARG A 1 79 ? 7.122 12.458 -2.728 1.00 88.25 79 ARG A CA 1
ATOM 594 C C . ARG A 1 79 ? 7.641 11.169 -3.356 1.00 88.25 79 ARG A C 1
ATOM 596 O O . ARG A 1 79 ? 8.000 10.262 -2.614 1.00 88.25 79 ARG A O 1
ATOM 603 N N . ILE A 1 80 ? 7.710 11.096 -4.685 1.00 89.75 80 ILE A N 1
ATOM 604 C CA . ILE A 1 80 ? 8.184 9.922 -5.439 1.00 89.75 80 ILE A CA 1
ATOM 605 C C . ILE A 1 80 ? 9.514 10.170 -6.166 1.00 89.75 80 ILE A C 1
ATOM 607 O O . ILE A 1 80 ? 9.841 9.478 -7.128 1.00 89.75 80 ILE A O 1
ATOM 611 N N . SER A 1 81 ? 10.283 11.162 -5.716 1.00 88.06 81 SER A N 1
ATOM 612 C CA . SER A 1 81 ? 11.624 11.470 -6.214 1.00 88.06 81 SER A CA 1
ATOM 613 C C . SER A 1 81 ? 12.591 11.708 -5.055 1.00 88.06 81 SER A C 1
ATOM 615 O O . SER A 1 81 ? 12.184 11.964 -3.920 1.00 88.06 81 SER A O 1
ATOM 617 N N . ASN A 1 82 ? 13.891 11.621 -5.337 1.00 84.75 82 ASN A N 1
ATOM 618 C CA . ASN A 1 82 ? 14.949 11.889 -4.366 1.00 84.75 82 ASN A CA 1
ATOM 619 C C . ASN A 1 82 ? 15.607 13.233 -4.702 1.00 84.75 82 ASN A C 1
ATOM 621 O O . ASN A 1 82 ? 16.241 13.368 -5.746 1.00 84.75 82 ASN A O 1
ATOM 625 N N . GLY A 1 83 ? 15.442 14.239 -3.838 1.00 80.75 83 GLY A N 1
ATOM 626 C CA . GLY A 1 83 ? 16.087 15.550 -4.009 1.00 80.75 83 GLY A CA 1
ATOM 627 C C . GLY A 1 83 ? 15.668 16.322 -5.269 1.00 80.75 83 GLY A C 1
ATOM 628 O O . GLY A 1 83 ? 16.450 17.123 -5.769 1.00 80.75 83 GLY A O 1
ATOM 629 N N . GLY A 1 84 ? 14.471 16.064 -5.813 1.00 72.50 84 GLY A N 1
ATOM 630 C CA . GLY A 1 84 ? 13.977 16.715 -7.036 1.00 72.50 84 GLY A CA 1
ATOM 631 C C . GLY A 1 84 ? 14.616 16.213 -8.337 1.00 72.50 84 GLY A C 1
ATOM 632 O O . GLY A 1 84 ? 14.331 16.760 -9.401 1.00 72.50 84 GLY A O 1
ATOM 633 N N . ALA A 1 85 ? 15.459 15.178 -8.274 1.00 73.00 85 ALA A N 1
ATOM 634 C CA . ALA A 1 85 ? 16.020 14.534 -9.455 1.00 73.00 85 ALA A CA 1
ATOM 635 C C . ALA A 1 85 ? 14.948 13.730 -10.224 1.00 73.00 85 ALA A C 1
ATOM 637 O O . ALA A 1 85 ? 14.005 13.219 -9.612 1.00 73.00 85 ALA A O 1
ATOM 638 N N . PRO A 1 86 ? 15.081 13.583 -11.556 1.00 71.75 86 PRO A N 1
ATOM 639 C CA . PRO A 1 86 ? 14.193 12.732 -12.340 1.00 71.75 86 PRO A CA 1
ATOM 640 C C . PRO A 1 86 ? 14.381 11.249 -11.983 1.00 71.75 86 PRO A C 1
ATOM 642 O O . PRO A 1 86 ? 15.493 10.806 -11.700 1.00 71.75 86 PRO A O 1
ATOM 645 N N . GLY A 1 87 ? 13.297 10.474 -12.056 1.00 75.31 87 GLY A N 1
ATOM 646 C CA . GLY A 1 87 ? 13.294 9.028 -11.807 1.00 75.31 87 GLY A CA 1
ATOM 647 C C . GLY A 1 87 ? 12.447 8.614 -10.602 1.00 75.31 87 GLY A C 1
ATOM 648 O O . GLY A 1 87 ? 11.913 9.456 -9.882 1.00 75.31 87 GLY A O 1
ATOM 649 N N . TYR A 1 88 ? 12.310 7.300 -10.409 1.00 81.75 88 TYR A N 1
ATOM 650 C CA . TYR A 1 88 ? 11.602 6.723 -9.266 1.00 81.75 88 TYR A CA 1
ATOM 651 C C . TYR A 1 88 ? 12.442 6.836 -7.989 1.00 81.75 88 TYR A C 1
ATOM 653 O O . TYR A 1 88 ? 13.624 6.492 -7.976 1.00 81.75 88 TYR A O 1
ATOM 661 N N . GLY A 1 89 ? 11.823 7.299 -6.908 1.00 87.38 89 GLY A N 1
ATOM 662 C CA . GLY A 1 89 ? 12.445 7.420 -5.595 1.00 87.38 89 GLY A CA 1
ATOM 663 C C . GLY A 1 89 ? 11.424 7.743 -4.508 1.00 87.38 89 GLY A C 1
ATOM 664 O O . GLY A 1 89 ? 10.222 7.553 -4.692 1.00 87.38 89 GLY A O 1
ATOM 665 N N . GLY A 1 90 ? 11.899 8.256 -3.376 1.00 92.94 90 GLY A N 1
ATOM 666 C CA . GLY A 1 90 ? 11.046 8.687 -2.274 1.00 92.94 90 GLY A CA 1
ATOM 667 C C . GLY A 1 90 ? 10.182 7.565 -1.686 1.00 92.94 90 GLY A C 1
ATOM 668 O O . GLY A 1 90 ? 10.641 6.448 -1.459 1.00 92.94 90 GLY A O 1
ATOM 669 N N . GLN A 1 91 ? 8.923 7.885 -1.395 1.00 94.62 91 GLN A N 1
ATOM 670 C CA . GLN A 1 91 ? 7.957 6.985 -0.767 1.00 94.62 91 GLN A CA 1
ATOM 671 C C . GLN A 1 91 ? 7.280 6.088 -1.809 1.00 94.62 91 GLN A C 1
ATOM 673 O O . GLN A 1 91 ? 6.127 6.300 -2.194 1.00 94.62 91 GLN A O 1
ATOM 678 N N . MET A 1 92 ? 8.012 5.078 -2.267 1.00 94.88 92 MET A N 1
ATOM 679 C CA . MET A 1 92 ? 7.551 4.080 -3.227 1.00 94.88 92 MET A CA 1
ATOM 680 C C . MET A 1 92 ? 8.185 2.722 -2.926 1.00 94.88 92 MET A C 1
ATOM 682 O O . MET A 1 92 ? 9.352 2.636 -2.559 1.00 94.88 92 MET A O 1
ATOM 686 N N . THR A 1 93 ? 7.410 1.660 -3.110 1.00 95.12 93 THR A N 1
ATOM 687 C CA . THR A 1 93 ? 7.870 0.274 -3.070 1.00 95.12 93 THR A CA 1
ATOM 688 C C . THR A 1 93 ? 7.006 -0.598 -3.983 1.00 95.12 93 THR A C 1
ATOM 690 O O . THR A 1 93 ? 6.037 -0.137 -4.599 1.00 95.12 93 THR A O 1
ATOM 693 N N . GLU A 1 94 ? 7.363 -1.871 -4.082 1.00 95.75 94 GLU A N 1
ATOM 694 C CA . GLU A 1 94 ? 6.688 -2.861 -4.905 1.00 95.75 94 GLU A CA 1
ATOM 695 C C . GLU A 1 94 ? 6.056 -3.948 -4.032 1.00 95.75 94 GLU A C 1
ATOM 697 O O . GLU A 1 94 ? 6.618 -4.378 -3.026 1.00 95.75 94 GLU A O 1
ATOM 702 N N . VAL A 1 95 ? 4.889 -4.417 -4.456 1.00 96.44 95 VAL A N 1
ATOM 703 C CA . VAL A 1 95 ? 4.263 -5.646 -3.976 1.00 96.44 95 VAL A CA 1
ATOM 704 C C . VAL A 1 95 ? 4.410 -6.677 -5.086 1.00 96.44 95 VAL A C 1
ATOM 706 O O . VAL A 1 95 ? 3.950 -6.462 -6.210 1.00 96.44 95 VAL A O 1
ATOM 709 N N . HIS A 1 96 ? 5.075 -7.790 -4.789 1.00 96.56 96 HIS A N 1
ATOM 710 C CA . HIS A 1 96 ? 5.249 -8.900 -5.725 1.00 96.56 96 HIS A CA 1
ATOM 711 C C . HIS A 1 96 ? 4.271 -10.007 -5.365 1.00 96.56 96 HIS A C 1
ATOM 713 O O . HIS A 1 96 ? 4.387 -10.626 -4.308 1.00 96.56 96 HIS A O 1
ATOM 719 N N . VAL A 1 97 ? 3.303 -10.254 -6.243 1.00 96.62 97 VAL A N 1
ATOM 720 C CA . VAL A 1 97 ? 2.334 -11.336 -6.070 1.00 96.62 97 VAL A CA 1
ATOM 721 C C . VAL A 1 97 ? 2.749 -12.495 -6.956 1.00 96.62 97 VAL A C 1
ATOM 723 O O . VAL A 1 97 ? 2.879 -12.345 -8.170 1.00 96.62 97 VAL A O 1
ATOM 72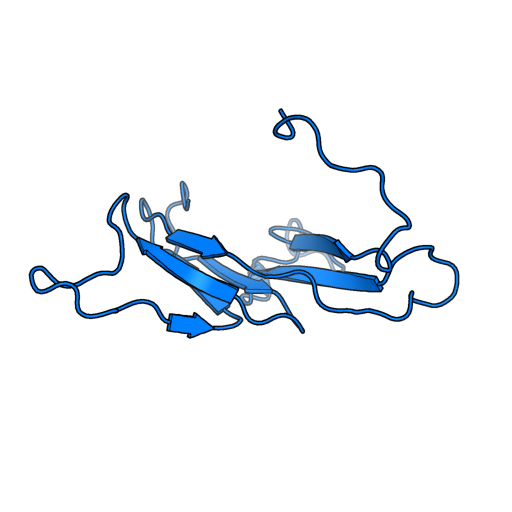6 N N . TYR A 1 98 ? 2.971 -13.651 -6.349 1.00 96.31 98 TYR A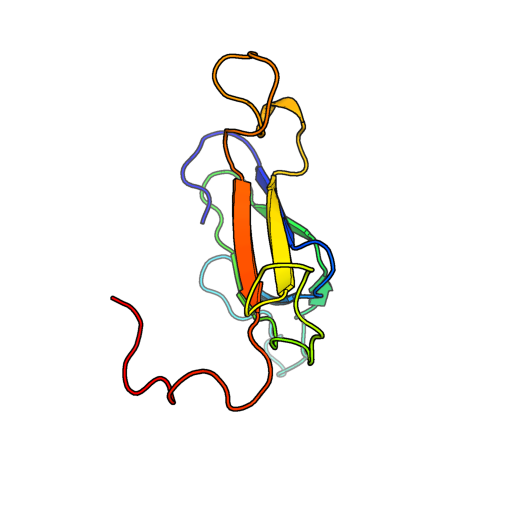 N 1
ATOM 727 C CA . TYR A 1 98 ? 3.318 -14.869 -7.064 1.00 96.31 98 TYR A CA 1
ATOM 728 C C . TYR A 1 98 ? 2.053 -15.701 -7.323 1.00 96.31 98 TYR A C 1
ATOM 730 O O . TYR A 1 98 ? 1.106 -15.604 -6.538 1.00 96.31 98 TYR A O 1
ATOM 738 N N . PRO A 1 99 ? 2.007 -16.516 -8.394 1.00 96.00 99 PRO A N 1
ATOM 739 C CA . PRO A 1 99 ? 0.879 -17.408 -8.636 1.00 96.00 99 PRO A CA 1
ATOM 740 C C . PRO A 1 99 ? 0.604 -18.344 -7.453 1.00 96.00 99 PRO A C 1
ATOM 742 O O . PRO A 1 99 ? 1.506 -18.726 -6.705 1.00 96.00 99 PRO A O 1
ATOM 745 N N . ALA A 1 100 ? -0.656 -18.745 -7.295 1.00 91.94 100 ALA A N 1
ATOM 746 C CA . ALA A 1 100 ? -1.045 -19.653 -6.225 1.00 91.94 100 ALA A CA 1
ATOM 747 C C . ALA A 1 100 ? -0.209 -20.950 -6.258 1.00 91.94 100 ALA A C 1
ATOM 749 O O . ALA A 1 100 ? -0.021 -21.565 -7.308 1.00 91.94 100 ALA A O 1
ATOM 750 N N . GLY A 1 101 ? 0.296 -21.359 -5.091 1.00 91.12 101 GLY A N 1
ATOM 751 C CA . GLY A 1 101 ? 1.079 -22.587 -4.926 1.00 91.12 101 GLY A CA 1
ATOM 752 C C . GLY A 1 101 ? 2.566 -22.491 -5.285 1.00 91.12 101 GLY A C 1
ATOM 753 O O . GLY A 1 101 ? 3.260 -23.497 -5.166 1.00 91.12 101 GLY A O 1
ATOM 754 N N . THR A 1 102 ? 3.088 -21.329 -5.696 1.00 93.06 102 THR A N 1
ATOM 755 C CA . THR A 1 102 ? 4.526 -21.194 -6.007 1.00 93.06 102 THR A CA 1
ATOM 756 C C . THR A 1 102 ? 5.380 -20.799 -4.804 1.00 93.06 102 THR A C 1
ATOM 758 O O . THR A 1 102 ? 6.582 -21.050 -4.804 1.00 93.06 102 THR A O 1
ATOM 761 N N . LEU A 1 103 ? 4.788 -20.154 -3.796 1.00 90.50 103 LEU A N 1
ATOM 762 C CA . LEU A 1 103 ? 5.461 -19.824 -2.540 1.00 90.50 103 LEU A CA 1
ATOM 763 C C . LEU A 1 103 ? 5.179 -20.901 -1.492 1.00 90.50 103 LEU A C 1
ATOM 765 O O . LEU A 1 103 ? 4.081 -21.459 -1.441 1.00 90.50 103 LEU A O 1
ATOM 769 N N . ALA A 1 104 ? 6.165 -21.165 -0.636 1.00 90.44 104 ALA A N 1
ATOM 770 C CA . ALA A 1 104 ? 5.955 -21.994 0.543 1.00 90.44 104 ALA A CA 1
ATOM 771 C C . ALA A 1 104 ? 4.933 -21.335 1.482 1.00 90.44 104 ALA A C 1
ATOM 773 O O . ALA A 1 104 ? 4.816 -20.108 1.528 1.00 90.44 104 ALA A O 1
ATOM 774 N N . ALA A 1 105 ? 4.208 -22.154 2.246 1.00 87.81 105 ALA A N 1
ATOM 775 C CA . ALA A 1 105 ? 3.315 -21.640 3.274 1.00 87.81 105 ALA A CA 1
ATOM 776 C C . ALA A 1 105 ? 4.107 -20.783 4.273 1.00 87.81 105 ALA A C 1
ATOM 778 O O . ALA A 1 105 ? 5.157 -21.203 4.761 1.00 87.81 105 ALA A O 1
ATOM 779 N N . GLN A 1 106 ? 3.593 -19.592 4.581 1.00 86.50 106 GLN A N 1
ATOM 780 C CA . GLN A 1 106 ? 4.163 -18.754 5.625 1.00 86.50 106 GLN A CA 1
ATOM 781 C C . GLN A 1 106 ? 3.917 -19.423 6.981 1.00 86.50 106 GLN A C 1
ATOM 783 O O . GLN A 1 106 ? 2.776 -19.524 7.429 1.00 86.50 106 GLN A O 1
ATOM 788 N N . THR A 1 107 ? 4.980 -19.905 7.621 1.00 92.69 107 THR A N 1
ATOM 789 C CA . THR A 1 107 ? 4.893 -20.580 8.925 1.00 92.69 107 THR A CA 1
ATOM 790 C C . THR A 1 107 ? 5.022 -19.617 10.099 1.00 92.69 107 THR A C 1
ATOM 792 O O . THR A 1 107 ? 4.545 -19.922 11.187 1.00 92.69 107 THR A O 1
ATOM 795 N N . GLU A 1 108 ? 5.646 -18.458 9.881 1.00 91.62 108 GLU A N 1
ATOM 796 C CA . GLU A 1 108 ? 5.893 -17.434 10.897 1.00 91.62 108 GLU A CA 1
ATOM 797 C C . GLU A 1 108 ? 5.720 -16.024 10.303 1.00 91.62 108 GLU A C 1
ATOM 799 O O . GLU A 1 108 ? 5.853 -15.840 9.086 1.00 91.62 108 GLU A O 1
ATOM 804 N N . PRO A 1 109 ? 5.416 -15.005 11.128 1.00 84.88 109 PRO A N 1
ATOM 805 C CA . PRO A 1 109 ? 5.439 -13.615 10.686 1.00 84.88 109 PRO A CA 1
ATOM 806 C C . PRO A 1 109 ? 6.817 -13.236 10.133 1.00 84.88 109 PRO A C 1
ATOM 808 O O . PRO A 1 109 ? 7.837 -13.622 10.697 1.00 84.88 109 PRO A O 1
ATOM 811 N N . ASN A 1 110 ? 6.851 -12.445 9.058 1.00 78.06 110 ASN A N 1
ATOM 812 C CA . ASN A 1 110 ? 8.106 -11.861 8.589 1.00 78.06 110 ASN A CA 1
ATOM 813 C C . ASN A 1 110 ? 8.592 -10.862 9.653 1.00 78.06 110 ASN A C 1
ATOM 815 O O . ASN A 1 110 ? 7.913 -9.861 9.890 1.00 78.06 110 ASN A O 1
ATOM 819 N N . THR A 1 111 ? 9.709 -11.170 10.317 1.00 59.12 111 THR A N 1
ATOM 820 C CA . THR A 1 111 ? 10.372 -10.305 11.310 1.00 59.12 111 THR A CA 1
ATOM 821 C C . THR A 1 111 ? 11.305 -9.299 10.665 1.00 59.12 111 THR A C 1
ATOM 823 O O . THR A 1 111 ? 12.036 -9.719 9.739 1.00 59.12 111 THR A O 1
#

Foldseek 3Di:
DAQDQAKWKKFWPPWWKWWQDKPNGGCADPVRHHRIDTGRIDIAHHPMDTDIHTDQDADDPDPPDQWNKIKIFTPPPVQQDDPPDDDGDHGIDIDTHGHPPPDDDDPDDDD

Sequence (111 aa):
MNLGFEEQTMRLTGIPMHLVGRDATLLKGRDGTDLSSITDTVSIGPGESADAIFVAPDVTPDAGFGYKKFFLYNRNANRISNGGAPGYGGQMTEVHVYPAGTLAAQTEPNT